Protein AF-A0AAD9JXX7-F1 (afdb_monomer_lite)

Radius of gyration: 19.6 Å; chains: 1; bounding box: 50×34×46 Å

Structure (mmCIF, N/CA/C/O backbone):
data_AF-A0AAD9JXX7-F1
#
_entry.id   AF-A0AAD9JXX7-F1
#
loop_
_atom_site.group_PDB
_atom_site.id
_atom_site.type_symbol
_atom_site.label_atom_id
_atom_site.label_alt_id
_atom_site.label_comp_id
_atom_site.label_asym_id
_atom_site.label_entity_id
_atom_site.label_seq_id
_atom_site.pdbx_PDB_ins_code
_atom_site.Cartn_x
_atom_site.Cartn_y
_atom_site.Cartn_z
_atom_site.occupancy
_atom_site.B_iso_or_equiv
_atom_site.auth_seq_id
_atom_site.auth_comp_id
_atom_site.auth_asym_id
_atom_site.auth_atom_id
_atom_site.pdbx_PDB_model_num
ATOM 1 N N . MET A 1 1 ? -9.780 4.616 1.442 1.00 62.94 1 MET A N 1
ATOM 2 C CA . MET A 1 1 ? -8.522 4.496 0.663 1.00 62.94 1 MET A CA 1
ATOM 3 C C . MET A 1 1 ? -8.141 5.900 0.209 1.00 62.94 1 MET A C 1
ATOM 5 O O . MET A 1 1 ? -9.023 6.594 -0.272 1.00 62.94 1 MET A O 1
ATOM 9 N N . THR A 1 2 ? -6.911 6.374 0.429 1.00 87.81 2 THR A N 1
ATOM 10 C CA . THR A 1 2 ? -6.551 7.758 0.055 1.00 87.81 2 THR A CA 1
ATOM 11 C C . THR A 1 2 ? -6.362 7.889 -1.457 1.00 87.81 2 THR A C 1
ATOM 13 O O . THR A 1 2 ? -5.952 6.934 -2.124 1.00 87.81 2 THR A O 1
ATOM 16 N N . THR A 1 3 ? -6.609 9.081 -2.005 1.00 90.69 3 THR A N 1
ATOM 17 C CA . THR A 1 3 ? -6.389 9.386 -3.433 1.00 90.69 3 THR A CA 1
ATOM 18 C C . THR A 1 3 ? -4.944 9.095 -3.861 1.00 90.69 3 THR A C 1
ATOM 20 O O . THR A 1 3 ? -4.705 8.556 -4.942 1.00 90.69 3 THR A O 1
ATOM 23 N N . GLY A 1 4 ? -3.973 9.359 -2.979 1.00 91.31 4 GLY A N 1
ATOM 24 C CA . GLY A 1 4 ? -2.557 9.044 -3.192 1.00 91.31 4 GLY A CA 1
ATOM 25 C C . GLY A 1 4 ? -2.264 7.542 -3.304 1.00 91.31 4 GLY A C 1
ATOM 26 O O . GLY A 1 4 ? -1.522 7.124 -4.197 1.00 91.31 4 GLY A O 1
ATOM 27 N N . LEU A 1 5 ? -2.885 6.705 -2.464 1.00 92.88 5 LEU A N 1
ATOM 28 C CA . LEU A 1 5 ? -2.745 5.245 -2.557 1.00 92.88 5 LEU A CA 1
ATOM 29 C C . LEU A 1 5 ? -3.411 4.684 -3.813 1.00 92.88 5 LEU A C 1
ATOM 31 O O . LEU A 1 5 ? -2.895 3.731 -4.397 1.00 92.88 5 LEU A O 1
ATOM 35 N N . MET A 1 6 ? -4.513 5.289 -4.257 1.00 94.25 6 MET A N 1
ATOM 36 C CA . MET A 1 6 ? -5.184 4.904 -5.497 1.00 94.25 6 MET A CA 1
ATOM 37 C C . MET A 1 6 ? -4.303 5.192 -6.720 1.00 94.25 6 MET A C 1
ATOM 39 O O . MET A 1 6 ? -4.032 4.288 -7.510 1.00 94.25 6 MET A O 1
ATOM 43 N N . LYS A 1 7 ? -3.742 6.406 -6.826 1.00 96.19 7 LYS A N 1
ATOM 44 C CA . LYS A 1 7 ? -2.759 6.750 -7.874 1.00 96.19 7 LYS A CA 1
ATOM 45 C C . LYS A 1 7 ? -1.531 5.835 -7.831 1.00 96.19 7 LYS A C 1
ATOM 47 O O . LYS A 1 7 ? -1.044 5.387 -8.873 1.00 96.19 7 LYS A O 1
ATOM 52 N N . SER A 1 8 ? -1.058 5.516 -6.627 1.00 95.38 8 SER A N 1
ATOM 53 C CA . SER A 1 8 ? 0.078 4.610 -6.450 1.00 95.38 8 SER A CA 1
ATOM 54 C C . SER A 1 8 ? -0.235 3.184 -6.910 1.00 95.38 8 SER A C 1
ATOM 56 O O . SER A 1 8 ? 0.591 2.544 -7.558 1.00 95.38 8 SER A O 1
ATOM 58 N N . SER A 1 9 ? -1.455 2.703 -6.663 1.00 95.50 9 SER A N 1
ATOM 59 C CA . SER A 1 9 ? -1.925 1.401 -7.146 1.00 95.50 9 SER A CA 1
ATOM 60 C C . SER A 1 9 ? -1.913 1.325 -8.676 1.00 95.50 9 SER A C 1
ATOM 62 O O . SER A 1 9 ? -1.326 0.405 -9.249 1.00 95.50 9 SER A O 1
ATOM 64 N N . LEU A 1 10 ? -2.464 2.341 -9.348 1.00 96.50 10 LEU A N 1
ATOM 65 C CA . LEU A 1 10 ? -2.457 2.433 -10.812 1.00 96.50 10 LEU A CA 1
ATOM 66 C C . LEU A 1 10 ? -1.031 2.454 -11.375 1.00 96.50 10 LEU A C 1
ATOM 68 O O . LEU A 1 10 ? -0.731 1.785 -12.365 1.00 96.50 10 LEU A O 1
ATOM 72 N N . THR A 1 11 ? -0.131 3.178 -10.712 1.00 96.50 11 THR A N 1
ATOM 73 C CA . THR A 1 11 ? 1.284 3.247 -11.094 1.00 96.50 11 THR A CA 1
ATOM 74 C C . THR A 1 11 ? 1.981 1.897 -10.920 1.00 96.50 11 THR A C 1
ATOM 76 O O . THR A 1 11 ? 2.702 1.466 -11.821 1.00 96.50 11 THR A O 1
ATOM 79 N N . SER A 1 12 ? 1.723 1.185 -9.817 1.00 96.19 12 SER A N 1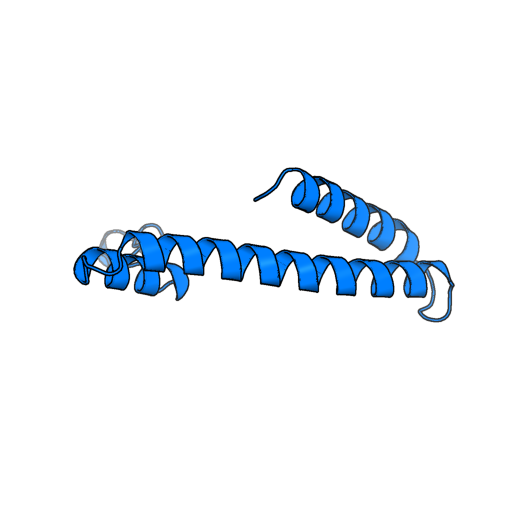
ATOM 80 C CA . SER A 1 12 ? 2.238 -0.171 -9.592 1.00 96.19 12 SER A CA 1
ATOM 81 C C . SER A 1 12 ? 1.787 -1.127 -10.701 1.00 96.19 12 SER A C 1
ATOM 83 O O . SER A 1 12 ? 2.620 -1.819 -11.286 1.00 96.19 12 SER A O 1
ATOM 85 N N . ASN A 1 13 ? 0.504 -1.085 -11.075 1.00 96.44 13 ASN A N 1
ATOM 86 C CA . ASN A 1 13 ? -0.046 -1.881 -12.175 1.00 96.44 13 ASN A CA 1
ATOM 87 C C . ASN A 1 13 ? 0.585 -1.529 -13.527 1.00 96.44 13 ASN A C 1
ATOM 89 O O . ASN A 1 13 ? 0.931 -2.418 -14.306 1.00 96.44 13 ASN A O 1
ATOM 93 N N . LYS A 1 14 ? 0.790 -0.238 -13.808 1.00 97.00 14 LYS A N 1
ATOM 9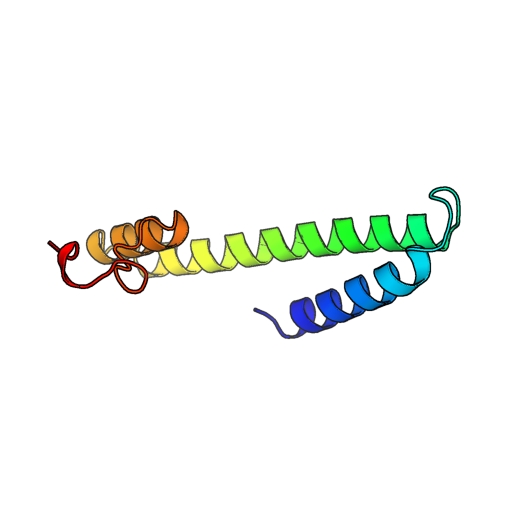4 C CA . LYS A 1 14 ? 1.472 0.216 -15.028 1.00 97.00 14 LYS A CA 1
ATOM 95 C C . LYS A 1 14 ? 2.906 -0.314 -15.100 1.00 97.00 14 LYS A C 1
ATOM 97 O O . LYS A 1 14 ? 3.340 -0.744 -16.166 1.00 97.00 14 LYS A O 1
ATOM 102 N N . LEU A 1 15 ? 3.643 -0.290 -13.989 1.00 96.06 15 LEU A N 1
ATOM 103 C CA . LEU A 1 15 ? 5.007 -0.821 -13.917 1.00 96.06 15 LEU A CA 1
ATOM 104 C C . LEU A 1 15 ? 5.037 -2.345 -14.067 1.00 96.06 15 LEU A C 1
ATOM 106 O O . LEU A 1 15 ? 5.876 -2.848 -14.809 1.00 96.06 15 LEU A O 1
ATOM 110 N N . TYR A 1 16 ? 4.092 -3.053 -13.444 1.00 96.31 16 TYR A N 1
ATOM 111 C CA . TYR A 1 16 ? 3.944 -4.502 -13.581 1.00 96.31 16 TYR A CA 1
ATOM 112 C C . TYR A 1 16 ? 3.762 -4.915 -15.046 1.00 96.31 16 TYR A C 1
ATOM 114 O O . TYR A 1 16 ? 4.527 -5.725 -15.566 1.00 96.31 16 TYR A O 1
ATOM 122 N N . ARG A 1 17 ? 2.821 -4.274 -15.754 1.00 96.38 17 ARG A N 1
ATOM 123 C CA . ARG A 1 17 ? 2.571 -4.529 -17.184 1.00 96.38 17 ARG A CA 1
ATOM 124 C C . ARG A 1 17 ? 3.818 -4.318 -18.047 1.00 96.38 17 ARG A C 1
ATOM 126 O O . ARG A 1 17 ? 4.013 -5.031 -19.021 1.00 96.38 17 ARG A O 1
ATOM 133 N N . LYS A 1 18 ? 4.688 -3.370 -17.683 1.00 93.62 18 LYS A N 1
ATOM 134 C CA . LYS A 1 18 ? 5.947 -3.101 -18.401 1.00 93.62 18 LYS A CA 1
ATOM 135 C C . LYS A 1 18 ? 7.058 -4.115 -18.120 1.00 93.62 18 LYS A C 1
ATOM 137 O O . LYS A 1 18 ? 8.013 -4.168 -18.895 1.00 93.62 18 LYS A O 1
ATOM 142 N N . CYS A 1 19 ? 7.000 -4.844 -17.005 1.00 95.00 19 CYS A N 1
ATOM 143 C CA . CYS A 1 19 ? 8.045 -5.792 -16.620 1.00 95.00 19 CYS A CA 1
ATOM 144 C C . CYS A 1 19 ? 7.638 -7.263 -16.731 1.00 95.00 19 CYS A C 1
ATOM 146 O O . CYS A 1 19 ? 8.521 -8.103 -16.642 1.00 95.00 19 CYS A O 1
ATOM 148 N N . VAL A 1 20 ? 6.352 -7.586 -16.910 1.00 94.31 20 VAL A N 1
ATOM 149 C CA . VAL A 1 20 ? 5.853 -8.975 -16.917 1.00 94.31 20 VAL A CA 1
ATOM 150 C C . VAL A 1 20 ? 6.499 -9.847 -17.999 1.00 94.31 20 VAL A C 1
ATOM 152 O O . VAL A 1 20 ? 6.773 -11.013 -17.755 1.00 94.31 20 VAL A O 1
ATOM 155 N N . SER A 1 21 ? 6.813 -9.271 -19.161 1.00 93.25 21 SER A N 1
ATOM 156 C CA . SER A 1 21 ? 7.471 -9.959 -20.279 1.00 93.25 21 SER A CA 1
ATOM 157 C C . SER A 1 21 ? 9.001 -9.898 -20.233 1.00 93.25 21 SER A C 1
ATOM 159 O O . SER A 1 21 ? 9.663 -10.315 -21.179 1.00 93.25 21 SER A O 1
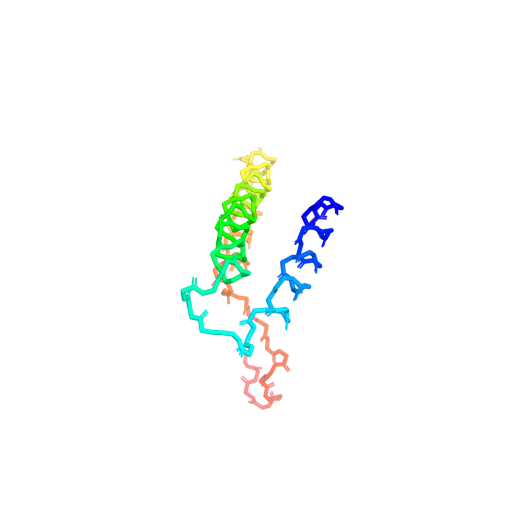ATOM 161 N N . LYS A 1 22 ? 9.586 -9.330 -19.172 1.00 92.69 22 LYS A N 1
ATOM 162 C CA . LYS A 1 22 ? 11.025 -9.061 -19.080 1.00 92.69 22 LYS A CA 1
ATOM 163 C C . LYS A 1 22 ? 11.686 -9.968 -18.040 1.00 92.69 22 LYS A C 1
ATOM 165 O O . LYS A 1 22 ? 11.067 -10.262 -17.017 1.00 92.69 22 LYS A O 1
ATOM 170 N N . PRO A 1 23 ? 12.955 -10.366 -18.240 1.00 93.75 23 PRO A N 1
ATOM 171 C CA . PRO A 1 23 ? 13.677 -11.154 -17.249 1.00 93.75 23 PRO A CA 1
ATOM 172 C C . PRO A 1 23 ? 13.853 -10.365 -15.946 1.00 93.75 23 PRO A C 1
ATOM 174 O O . PRO A 1 23 ? 13.888 -9.132 -15.944 1.00 93.75 23 PRO A O 1
ATOM 177 N N . LYS A 1 24 ? 14.001 -11.073 -14.820 1.00 92.25 24 LYS A N 1
ATOM 178 C CA . LYS A 1 24 ? 14.098 -10.449 -13.485 1.00 92.25 24 LYS A CA 1
ATOM 179 C C . LYS A 1 24 ? 15.309 -9.521 -13.328 1.00 92.25 24 LYS A C 1
ATOM 181 O O . LYS A 1 24 ? 15.263 -8.583 -12.540 1.00 92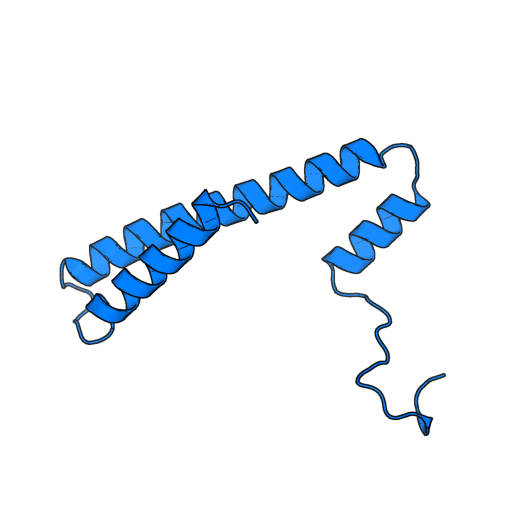.25 24 LYS A O 1
ATOM 186 N N . THR A 1 25 ? 16.365 -9.754 -14.103 1.00 94.50 25 THR A N 1
ATOM 187 C CA . THR A 1 25 ? 17.574 -8.918 -14.156 1.00 94.50 25 THR A CA 1
ATOM 188 C C . THR A 1 25 ? 17.345 -7.585 -14.869 1.00 94.50 25 THR A C 1
ATOM 190 O O . THR A 1 25 ? 18.116 -6.645 -14.690 1.00 94.50 25 THR A O 1
ATOM 193 N N . HIS A 1 26 ? 16.278 -7.462 -15.664 1.00 96.38 26 HIS A N 1
ATOM 194 C CA . HIS A 1 26 ? 16.016 -6.258 -16.436 1.00 96.38 26 HIS A CA 1
ATOM 195 C C . HIS A 1 26 ? 15.691 -5.068 -15.501 1.00 96.38 26 HIS A C 1
ATOM 197 O O . HIS A 1 26 ? 14.839 -5.195 -14.613 1.00 96.38 26 HIS A O 1
ATOM 203 N N . PRO A 1 27 ? 16.236 -3.857 -15.745 1.00 95.62 27 PRO A N 1
ATOM 204 C CA . PRO A 1 27 ? 16.024 -2.681 -14.890 1.00 95.62 27 PRO A CA 1
ATOM 205 C C . PRO A 1 27 ? 14.554 -2.344 -14.597 1.00 95.62 27 PRO A C 1
ATOM 207 O O . PRO A 1 27 ? 14.214 -1.881 -13.513 1.00 95.62 27 PRO A O 1
ATOM 210 N N . ALA A 1 28 ? 13.653 -2.584 -15.554 1.00 94.62 28 ALA A N 1
ATOM 211 C CA . ALA A 1 28 ? 12.207 -2.421 -15.362 1.00 94.62 28 ALA A CA 1
ATOM 212 C C . ALA A 1 28 ? 11.621 -3.316 -14.252 1.00 94.62 28 ALA A C 1
ATOM 214 O O . ALA A 1 28 ? 10.751 -2.851 -13.518 1.00 94.62 28 ALA A O 1
ATOM 215 N N . HIS A 1 29 ? 12.093 -4.560 -14.108 1.00 95.62 29 HIS A N 1
ATOM 216 C CA . HIS A 1 29 ? 11.648 -5.451 -13.036 1.00 95.62 29 HIS A CA 1
ATOM 217 C C . HIS A 1 29 ? 12.142 -4.948 -11.678 1.00 95.62 29 HIS A C 1
ATOM 219 O O . HIS A 1 29 ? 11.347 -4.796 -10.754 1.00 95.62 29 HIS A O 1
ATOM 225 N N . ILE A 1 30 ? 13.420 -4.568 -11.589 1.00 96.00 30 ILE A N 1
ATOM 226 C CA . ILE A 1 30 ? 14.017 -3.992 -10.374 1.00 96.00 30 ILE A CA 1
ATOM 227 C C . ILE A 1 30 ? 13.249 -2.734 -9.930 1.00 96.00 30 ILE A C 1
ATOM 229 O O . ILE A 1 30 ? 12.878 -2.602 -8.760 1.00 96.00 30 ILE A O 1
ATOM 233 N N . ARG A 1 31 ? 12.931 -1.830 -10.870 1.00 95.69 31 ARG A N 1
ATOM 234 C CA . ARG A 1 31 ? 12.118 -0.629 -10.599 1.00 95.69 31 ARG A CA 1
ATOM 235 C C . ARG A 1 31 ? 10.715 -0.982 -10.109 1.00 95.69 31 ARG A C 1
ATOM 237 O O . ARG A 1 31 ? 10.244 -0.374 -9.149 1.00 95.69 31 ARG A O 1
ATOM 244 N N . TYR A 1 32 ? 10.057 -1.954 -10.743 1.00 96.94 32 TYR A N 1
ATOM 245 C CA . TYR A 1 32 ? 8.743 -2.426 -10.313 1.00 96.94 32 TYR A CA 1
ATOM 246 C C . TYR A 1 32 ? 8.779 -2.978 -8.883 1.00 96.94 32 TYR A C 1
ATOM 248 O O . TYR A 1 32 ? 7.965 -2.565 -8.061 1.00 96.94 32 TYR A O 1
ATOM 256 N N . VAL A 1 33 ? 9.736 -3.853 -8.562 1.00 96.31 33 VAL A N 1
ATOM 257 C CA . VAL A 1 33 ? 9.867 -4.460 -7.229 1.00 96.31 33 VAL A CA 1
ATOM 258 C C . VAL A 1 33 ? 10.097 -3.388 -6.165 1.00 96.31 33 VAL A C 1
ATOM 260 O O . VAL A 1 33 ? 9.383 -3.363 -5.161 1.00 96.31 33 VAL A O 1
ATOM 263 N N . LYS A 1 34 ? 11.016 -2.444 -6.408 1.00 97.44 34 LYS A N 1
ATOM 264 C CA . LYS A 1 34 ? 11.269 -1.319 -5.493 1.00 97.44 34 LYS A CA 1
ATOM 265 C C . LYS A 1 34 ? 9.997 -0.506 -5.241 1.00 97.44 34 LYS A C 1
ATOM 267 O O . LYS A 1 34 ? 9.663 -0.222 -4.091 1.00 97.44 34 LYS A O 1
ATOM 272 N N . TYR A 1 35 ? 9.259 -0.181 -6.303 1.00 97.75 35 TYR A N 1
ATOM 273 C CA . TYR A 1 35 ? 8.006 0.562 -6.200 1.00 97.75 35 TYR A CA 1
ATOM 274 C C . TYR A 1 35 ? 6.925 -0.220 -5.440 1.00 97.75 35 TYR A C 1
ATOM 276 O O . TYR A 1 35 ? 6.310 0.314 -4.519 1.00 97.75 35 TYR A O 1
ATOM 284 N N . ARG A 1 36 ? 6.714 -1.498 -5.786 1.00 96.94 36 ARG A N 1
ATOM 285 C CA . ARG A 1 36 ? 5.758 -2.402 -5.126 1.00 96.94 36 ARG A CA 1
ATOM 286 C C . ARG A 1 36 ? 6.021 -2.485 -3.626 1.00 96.94 36 ARG A C 1
ATOM 288 O O . ARG A 1 36 ? 5.074 -2.422 -2.850 1.00 96.94 36 ARG A O 1
ATOM 295 N N . ASN A 1 37 ? 7.281 -2.606 -3.215 1.00 97.44 37 ASN A N 1
ATOM 296 C CA . ASN A 1 37 ? 7.645 -2.729 -1.805 1.00 97.44 37 ASN A CA 1
ATOM 297 C C . ASN A 1 37 ? 7.284 -1.462 -1.016 1.00 97.44 37 ASN A C 1
ATOM 299 O O . ASN A 1 37 ? 6.663 -1.553 0.042 1.00 97.44 37 ASN A O 1
ATOM 303 N N . ILE A 1 38 ? 7.594 -0.281 -1.562 1.00 97.12 38 ILE A N 1
ATOM 304 C CA . ILE A 1 38 ? 7.218 1.004 -0.953 1.00 97.12 38 ILE A CA 1
ATOM 305 C C . ILE A 1 38 ? 5.694 1.150 -0.904 1.00 97.12 38 ILE A C 1
ATOM 307 O O . ILE A 1 38 ? 5.139 1.475 0.144 1.00 97.12 38 ILE A O 1
ATOM 311 N N . TYR A 1 39 ? 5.006 0.859 -2.010 1.00 96.50 39 TYR A N 1
ATOM 312 C CA . TYR A 1 39 ? 3.548 0.910 -2.075 1.00 96.50 39 TYR A CA 1
ATOM 313 C C . TYR A 1 39 ? 2.894 -0.008 -1.033 1.00 96.50 39 TYR A C 1
ATOM 315 O O . TYR A 1 39 ? 1.997 0.429 -0.315 1.00 96.50 39 TYR A O 1
ATOM 323 N N . ASN A 1 40 ? 3.367 -1.248 -0.895 1.00 96.12 40 ASN A N 1
ATOM 324 C CA . ASN A 1 40 ? 2.854 -2.195 0.091 1.00 96.12 40 ASN A CA 1
ATOM 325 C C . ASN A 1 40 ? 3.089 -1.711 1.526 1.00 96.12 40 ASN A C 1
ATOM 327 O O . ASN A 1 40 ? 2.175 -1.798 2.344 1.00 96.12 40 ASN A O 1
ATOM 331 N N . LYS A 1 41 ? 4.267 -1.140 1.818 1.00 96.50 41 LYS A N 1
ATOM 332 C CA . LYS A 1 41 ? 4.557 -0.527 3.122 1.00 96.50 41 LYS A CA 1
ATOM 333 C C . LYS A 1 41 ? 3.568 0.599 3.432 1.00 96.50 41 LYS A C 1
ATOM 335 O O . LYS A 1 41 ? 2.959 0.602 4.497 1.00 96.50 41 LYS A O 1
ATOM 340 N N . LEU A 1 42 ? 3.359 1.520 2.493 1.00 95.69 42 LEU A N 1
ATOM 341 C CA . LEU A 1 42 ? 2.425 2.637 2.665 1.00 95.69 42 LEU A CA 1
ATOM 342 C C . LEU A 1 42 ? 0.972 2.168 2.793 1.00 95.69 42 LEU A C 1
ATOM 344 O O . LEU A 1 42 ? 0.225 2.691 3.617 1.00 95.69 42 LEU A O 1
ATOM 348 N N . LYS A 1 43 ? 0.573 1.159 2.013 1.00 94.69 43 LYS A N 1
ATOM 349 C CA . LYS A 1 43 ? -0.752 0.537 2.103 1.00 94.69 43 LYS A CA 1
ATOM 350 C C . LYS A 1 43 ? -0.980 -0.070 3.486 1.00 94.69 43 LYS A C 1
ATOM 352 O O . LYS A 1 43 ? -2.056 0.119 4.049 1.00 94.69 43 LYS A O 1
ATOM 357 N N . GLN A 1 44 ? 0.019 -0.764 4.031 1.00 94.25 44 GLN A N 1
ATOM 358 C CA . GLN A 1 44 ? -0.057 -1.343 5.368 1.00 94.25 44 GLN A CA 1
ATOM 359 C C . GLN A 1 44 ? -0.169 -0.257 6.438 1.00 94.25 44 GLN A C 1
ATOM 361 O O . GLN A 1 44 ? -1.084 -0.323 7.251 1.00 94.25 44 GLN A O 1
ATOM 366 N N . ILE A 1 45 ? 0.693 0.766 6.396 1.00 94.81 45 ILE A N 1
ATOM 367 C CA . ILE A 1 45 ? 0.644 1.897 7.335 1.00 94.81 45 ILE A CA 1
ATOM 368 C C . ILE A 1 45 ? -0.744 2.537 7.317 1.00 94.81 45 ILE A C 1
ATOM 370 O O . ILE A 1 45 ? -1.372 2.657 8.360 1.00 94.81 45 ILE A O 1
ATOM 374 N N . ALA A 1 46 ? -1.274 2.863 6.136 1.00 94.12 46 ALA A N 1
ATOM 375 C CA . ALA A 1 46 ? -2.589 3.485 6.026 1.00 94.12 46 ALA A CA 1
ATOM 376 C C . ALA A 1 46 ? -3.724 2.599 6.563 1.00 94.12 46 ALA A C 1
ATOM 378 O O . ALA A 1 46 ? -4.657 3.114 7.178 1.00 94.12 46 ALA A O 1
ATOM 379 N N . LYS A 1 47 ? -3.650 1.276 6.352 1.00 91.12 47 LYS A N 1
ATOM 380 C CA . LYS A 1 47 ? -4.616 0.323 6.916 1.00 91.12 47 LYS A CA 1
ATOM 381 C C . LYS A 1 47 ? -4.538 0.319 8.444 1.00 91.12 47 LYS A C 1
ATOM 383 O O . LYS A 1 47 ? -5.568 0.455 9.096 1.00 91.12 47 LYS A O 1
ATOM 388 N N . THR A 1 48 ? -3.334 0.214 9.005 1.00 92.50 48 THR A N 1
ATOM 389 C CA . THR A 1 48 ? -3.113 0.240 10.456 1.00 92.50 48 THR A CA 1
ATOM 390 C C . THR A 1 48 ? -3.593 1.551 11.069 1.00 92.50 48 THR A C 1
ATOM 392 O O . THR A 1 48 ? -4.337 1.520 12.040 1.00 92.50 48 THR A O 1
ATOM 395 N N . THR A 1 49 ? -3.250 2.698 10.477 1.00 93.81 49 THR A N 1
ATOM 396 C CA . THR A 1 49 ? -3.692 4.019 10.948 1.00 93.81 49 THR A CA 1
ATOM 397 C C . THR A 1 49 ? -5.212 4.149 10.930 1.00 93.81 49 THR A C 1
ATOM 399 O O . THR A 1 49 ? -5.789 4.636 11.896 1.00 93.81 49 THR A O 1
ATOM 402 N N . TYR A 1 50 ? -5.881 3.686 9.869 1.00 92.12 50 TYR A N 1
ATOM 403 C CA . TYR A 1 50 ? -7.342 3.717 9.796 1.00 92.12 50 TYR A CA 1
ATOM 404 C C . TYR A 1 50 ? -7.985 2.955 10.960 1.00 92.12 50 TYR A C 1
ATOM 406 O O . TYR A 1 50 ? -8.834 3.507 11.657 1.00 92.12 50 TYR A O 1
ATOM 414 N N . TYR A 1 51 ? -7.556 1.715 11.208 1.00 89.69 51 TYR A N 1
ATOM 415 C CA . TYR A 1 51 ? -8.128 0.917 12.290 1.00 89.69 51 TYR A CA 1
ATOM 416 C C . TYR A 1 51 ? -7.720 1.407 13.677 1.00 89.69 51 TYR A C 1
ATOM 418 O O . TYR A 1 51 ? -8.555 1.389 14.573 1.00 89.69 51 TYR A O 1
ATOM 426 N N . ALA A 1 52 ? -6.496 1.908 13.856 1.00 91.38 52 ALA A N 1
ATOM 427 C CA . ALA A 1 52 ? -6.079 2.543 15.104 1.00 91.38 52 ALA A CA 1
ATOM 428 C C . ALA A 1 52 ? -6.976 3.745 15.442 1.00 91.38 52 ALA A C 1
ATOM 430 O O . ALA A 1 52 ? -7.430 3.878 16.575 1.00 91.38 52 ALA A O 1
ATOM 431 N N . ASN A 1 53 ? -7.307 4.571 14.445 1.00 92.56 53 ASN A N 1
ATOM 432 C CA . ASN A 1 53 ? -8.223 5.695 14.627 1.00 92.56 53 ASN A CA 1
ATOM 433 C C . ASN A 1 53 ? -9.638 5.224 14.982 1.00 92.56 53 ASN A C 1
ATOM 435 O O . ASN A 1 53 ? -10.225 5.751 15.918 1.00 92.56 53 ASN A O 1
ATOM 439 N N . GLN A 1 54 ? -10.165 4.210 14.287 1.00 90.44 54 GLN A N 1
ATOM 440 C CA . GLN A 1 54 ? -11.481 3.638 14.600 1.00 90.44 54 GLN A CA 1
ATOM 441 C C . GLN A 1 54 ? -11.537 3.072 16.027 1.00 90.44 54 GLN A C 1
ATOM 443 O O . GLN A 1 54 ? -12.476 3.357 16.763 1.00 90.44 54 GLN A O 1
ATOM 448 N N . LEU A 1 55 ? -10.516 2.321 16.446 1.00 89.31 55 LEU A N 1
ATOM 449 C CA . LEU A 1 55 ? -10.429 1.783 17.806 1.00 89.31 55 LEU A CA 1
ATOM 450 C C . LEU A 1 55 ? -10.339 2.897 18.854 1.00 89.31 55 LEU A C 1
ATOM 452 O O . LEU A 1 55 ? -11.004 2.819 19.881 1.00 89.31 55 LEU A O 1
ATOM 456 N N . ASN A 1 56 ? -9.583 3.963 18.580 1.00 90.88 56 ASN A N 1
ATOM 457 C CA . ASN A 1 56 ? -9.529 5.131 19.460 1.00 90.88 56 ASN A CA 1
ATOM 458 C C . ASN A 1 56 ? -10.888 5.834 19.583 1.00 90.88 56 ASN A C 1
ATOM 460 O O . ASN A 1 56 ? -11.233 6.288 20.673 1.00 90.88 56 ASN A O 1
ATOM 464 N N . THR A 1 57 ? -11.667 5.906 18.500 1.00 91.69 57 THR A N 1
ATOM 465 C CA . THR A 1 57 ? -13.027 6.465 18.517 1.00 91.69 57 THR A CA 1
ATOM 466 C C . THR A 1 57 ? -13.975 5.630 19.380 1.00 91.69 57 THR A C 1
ATOM 468 O O . THR A 1 57 ? -14.740 6.197 20.155 1.00 91.69 57 THR A O 1
ATOM 471 N N . PHE A 1 58 ? -13.901 4.299 19.301 1.00 89.69 58 PHE A N 1
ATOM 472 C CA . PHE A 1 58 ? -14.801 3.383 20.016 1.00 89.69 58 PHE A CA 1
ATOM 473 C C . PHE A 1 58 ? -14.227 2.825 21.325 1.00 89.69 58 PHE A C 1
ATOM 475 O O . PHE A 1 58 ? -14.770 1.872 21.876 1.00 89.69 58 PHE A O 1
ATOM 482 N N . LYS A 1 59 ? -13.163 3.423 21.872 1.00 86.81 59 LYS A N 1
ATOM 483 C CA . LYS A 1 59 ? -12.451 2.900 23.054 1.00 86.81 59 LYS A CA 1
ATOM 484 C C . LYS A 1 59 ? -13.334 2.682 24.293 1.00 86.81 59 LYS A C 1
ATOM 486 O O . LYS A 1 59 ? -13.032 1.817 25.106 1.00 86.81 59 LYS A O 1
ATOM 491 N N . ASN A 1 60 ? -14.419 3.449 24.419 1.00 90.38 60 ASN A N 1
ATOM 492 C CA . ASN A 1 60 ? -15.372 3.366 25.531 1.00 90.38 60 ASN A CA 1
ATOM 493 C C . ASN A 1 60 ? -16.615 2.518 25.200 1.00 90.38 60 ASN A C 1
ATOM 495 O O . ASN A 1 60 ? -17.485 2.354 26.048 1.00 90.38 60 ASN A O 1
ATOM 499 N N . ASP A 1 61 ? -16.715 1.992 23.978 1.00 90.50 61 ASP A N 1
ATOM 500 C CA . ASP A 1 61 ? -17.811 1.141 23.525 1.00 90.50 61 ASP A CA 1
ATOM 501 C C . ASP A 1 61 ? -17.257 -0.218 23.080 1.00 90.50 61 ASP A C 1
ATOM 503 O O . ASP A 1 61 ? -16.839 -0.457 21.940 1.00 90.50 61 ASP A O 1
ATOM 507 N N . SER A 1 62 ? -17.250 -1.146 24.035 1.00 87.62 62 SER A N 1
ATOM 508 C CA . SER A 1 62 ? -16.749 -2.503 23.836 1.00 87.62 62 SER A CA 1
ATOM 509 C C . SER A 1 62 ? -17.558 -3.281 22.794 1.00 87.62 62 SER A C 1
ATOM 511 O O . SER A 1 62 ? -17.005 -4.150 22.116 1.00 87.62 62 SER A O 1
ATOM 513 N N . LYS A 1 63 ? -18.851 -2.973 22.619 1.00 88.75 63 LYS A N 1
ATOM 514 C CA . LYS A 1 63 ? -19.727 -3.691 21.684 1.00 88.75 63 LYS A CA 1
ATOM 515 C C . LYS A 1 63 ? -19.388 -3.330 20.243 1.00 88.75 63 LYS A C 1
ATOM 517 O O . LYS A 1 63 ? -19.226 -4.229 19.411 1.00 88.75 63 LYS A O 1
ATOM 522 N N . THR A 1 64 ? -19.245 -2.041 19.938 1.00 87.62 64 THR A N 1
ATOM 523 C CA . THR A 1 64 ? -18.830 -1.599 18.596 1.00 87.62 64 THR A CA 1
ATOM 524 C C . THR A 1 64 ? -17.389 -1.984 18.299 1.00 87.62 64 THR A C 1
ATOM 526 O O . THR A 1 64 ? -17.120 -2.471 17.201 1.00 87.62 64 THR A O 1
ATOM 529 N N . THR A 1 65 ? -16.494 -1.912 19.285 1.00 89.19 65 THR A N 1
ATOM 530 C CA . THR A 1 65 ? -15.116 -2.414 19.163 1.00 89.19 65 THR A CA 1
ATOM 531 C C . THR A 1 65 ? -15.076 -3.905 18.809 1.00 89.19 65 THR A C 1
ATOM 533 O O . THR A 1 65 ? -14.382 -4.304 17.872 1.00 89.19 65 THR A O 1
ATOM 536 N N . TRP A 1 66 ? -15.865 -4.745 19.487 1.00 88.94 66 TRP A N 1
ATOM 537 C CA . TRP A 1 66 ? -15.936 -6.177 19.181 1.00 88.94 66 TRP A CA 1
ATOM 538 C C . TRP A 1 66 ? -16.524 -6.461 17.794 1.00 88.94 66 TRP A C 1
ATOM 540 O O . TRP A 1 66 ? -16.040 -7.334 17.072 1.00 88.94 66 TRP A O 1
ATOM 550 N N . ASN A 1 67 ? -17.544 -5.707 17.382 1.00 87.31 67 ASN A N 1
ATOM 551 C CA . ASN A 1 67 ? -18.092 -5.802 16.029 1.00 87.31 67 ASN A CA 1
ATOM 552 C C . ASN A 1 67 ? -17.063 -5.397 14.963 1.00 87.31 67 ASN A C 1
ATOM 554 O O . ASN A 1 67 ? -16.922 -6.098 13.962 1.00 87.31 67 ASN A O 1
ATOM 558 N N . LEU A 1 68 ? -16.294 -4.331 15.199 1.00 87.31 68 LEU A N 1
ATOM 559 C CA . LEU A 1 68 ? -15.206 -3.894 14.325 1.00 87.31 68 LEU A CA 1
ATOM 560 C C . LEU A 1 68 ? -14.144 -4.996 14.163 1.00 87.31 68 LEU A C 1
ATOM 562 O O . LEU A 1 68 ? -13.722 -5.280 13.043 1.00 87.31 68 LEU A O 1
ATOM 566 N N . LEU A 1 69 ? -13.747 -5.656 15.255 1.00 87.31 69 LEU A N 1
ATOM 567 C CA . LEU A 1 69 ? -12.783 -6.764 15.230 1.00 87.31 69 LEU A CA 1
ATOM 568 C C . LEU A 1 69 ? -13.315 -7.990 14.478 1.00 87.31 69 LEU A C 1
ATOM 570 O O . LEU A 1 69 ? -12.604 -8.538 13.635 1.00 87.31 69 LEU A O 1
ATOM 574 N N . LYS A 1 70 ? -14.571 -8.390 14.719 1.00 87.81 70 LYS A N 1
ATOM 575 C CA . LYS A 1 70 ? -15.221 -9.474 13.958 1.00 87.81 70 LYS A CA 1
ATOM 576 C C . LYS A 1 70 ? -15.203 -9.188 12.457 1.00 87.81 70 LYS A C 1
ATOM 578 O O . LYS A 1 70 ? -14.810 -10.060 11.683 1.00 87.81 70 LYS A O 1
ATOM 583 N N . ASN A 1 71 ? -15.517 -7.946 12.081 1.00 84.88 71 ASN A N 1
ATOM 584 C CA . ASN A 1 71 ? -15.487 -7.488 10.695 1.00 84.88 71 ASN A CA 1
ATOM 585 C C . ASN A 1 71 ? -14.078 -7.522 10.085 1.00 84.88 71 ASN A C 1
ATOM 587 O O . ASN A 1 71 ? -13.915 -7.879 8.920 1.00 84.88 71 ASN A O 1
ATOM 591 N N . MET A 1 72 ? -13.041 -7.185 10.858 1.00 82.38 72 MET A N 1
ATOM 592 C CA . MET A 1 72 ? -11.647 -7.238 10.395 1.00 82.38 72 MET A CA 1
ATOM 593 C C . MET A 1 72 ? -11.145 -8.662 10.142 1.00 82.38 72 MET A C 1
ATOM 595 O O . MET A 1 72 ? -10.359 -8.871 9.218 1.00 82.38 72 MET A O 1
ATOM 599 N N . ILE A 1 73 ? -11.569 -9.620 10.967 1.00 83.94 73 ILE A N 1
ATOM 600 C CA . ILE A 1 73 ? -11.158 -11.031 10.879 1.00 83.94 73 ILE A CA 1
ATOM 601 C C . ILE A 1 73 ? -11.954 -11.770 9.785 1.00 83.94 73 ILE A C 1
ATOM 603 O O . ILE A 1 73 ? -11.633 -12.903 9.440 1.00 83.94 73 ILE A O 1
ATOM 607 N N . GLY A 1 74 ? -12.970 -11.128 9.196 1.00 74.88 74 GLY A N 1
ATOM 608 C CA . GLY A 1 74 ? -13.848 -11.753 8.208 1.00 74.88 74 GLY A CA 1
ATOM 609 C C . GLY A 1 74 ? -14.807 -12.764 8.832 1.00 74.88 74 GLY A C 1
ATOM 610 O O . GLY A 1 74 ? -15.355 -13.607 8.130 1.00 74.88 74 GLY A O 1
ATOM 611 N N . LYS A 1 75 ? -15.035 -12.682 10.151 1.00 69.56 75 LYS A N 1
ATOM 612 C CA . LYS A 1 75 ? -16.005 -13.513 10.877 1.00 69.56 75 LYS A CA 1
ATOM 613 C C . LYS A 1 75 ? -17.394 -12.876 10.815 1.00 69.56 75 LYS A C 1
ATOM 615 O O . LYS A 1 75 ? -18.072 -12.695 11.828 1.00 69.56 75 LYS A O 1
ATOM 620 N N . ASN A 1 76 ? -17.769 -12.469 9.612 1.00 66.06 76 ASN A N 1
ATOM 621 C CA . ASN A 1 76 ? -19.047 -11.851 9.326 1.00 66.06 76 ASN A CA 1
ATOM 622 C C . ASN A 1 76 ? -20.013 -13.017 9.130 1.00 66.06 76 ASN A C 1
ATOM 624 O O . ASN A 1 76 ? -19.733 -13.901 8.325 1.00 66.06 76 ASN A O 1
ATOM 628 N N . ASN A 1 77 ? -21.137 -13.036 9.846 1.00 67.06 77 ASN A N 1
ATOM 629 C CA . ASN A 1 77 ? -22.206 -14.018 9.623 1.00 67.06 77 ASN A CA 1
ATOM 630 C C . ASN A 1 77 ? -22.970 -13.689 8.327 1.00 67.06 77 ASN A C 1
ATOM 632 O O . ASN A 1 77 ? -24.197 -13.620 8.318 1.00 67.06 77 ASN A O 1
ATOM 636 N N . ASP A 1 78 ? -22.243 -13.391 7.254 1.00 67.69 78 ASP A N 1
ATOM 637 C CA . ASP A 1 78 ? -22.813 -13.031 5.973 1.00 67.69 78 ASP A CA 1
ATOM 638 C C . ASP A 1 78 ? -23.308 -14.316 5.302 1.00 67.69 78 ASP A C 1
ATOM 640 O O . ASP A 1 78 ? -22.555 -15.068 4.684 1.00 67.69 78 ASP A O 1
ATOM 644 N N . LYS A 1 79 ? -24.591 -14.615 5.520 1.00 69.12 79 LYS A N 1
ATOM 645 C CA . LYS A 1 79 ? -25.270 -15.806 4.995 1.00 69.12 79 LYS A CA 1
ATOM 646 C C . LYS A 1 79 ? -25.679 -15.646 3.526 1.00 69.12 79 LYS A C 1
ATOM 648 O O . LYS A 1 79 ? -26.343 -16.526 2.990 1.00 69.12 79 LYS A O 1
ATOM 653 N N . SER A 1 80 ? -25.290 -14.552 2.865 1.00 70.88 80 SER A N 1
ATOM 654 C CA . SER A 1 80 ? -25.661 -14.252 1.475 1.00 70.88 80 SER A CA 1
ATOM 655 C C . SER A 1 80 ? -25.215 -15.320 0.467 1.00 70.88 80 SER A C 1
ATOM 657 O O . SER A 1 80 ? -25.862 -15.487 -0.562 1.00 70.88 80 SER A O 1
ATOM 659 N N . GLY A 1 81 ? -24.159 -16.083 0.773 1.00 68.94 81 GLY A N 1
ATOM 660 C CA . GLY A 1 81 ? -23.708 -17.229 -0.030 1.00 68.94 81 GLY A CA 1
ATOM 661 C C . GLY A 1 81 ? -24.296 -18.588 0.375 1.00 68.94 81 GLY A C 1
ATOM 662 O O . GLY A 1 81 ? -23.963 -19.596 -0.242 1.00 68.94 81 GLY A O 1
ATOM 663 N N . ILE A 1 82 ? -25.129 -18.644 1.417 1.00 72.69 82 ILE A N 1
ATOM 664 C CA . ILE A 1 82 ? -25.708 -19.885 1.939 1.00 72.69 82 ILE A CA 1
ATOM 665 C C . ILE A 1 82 ? -27.11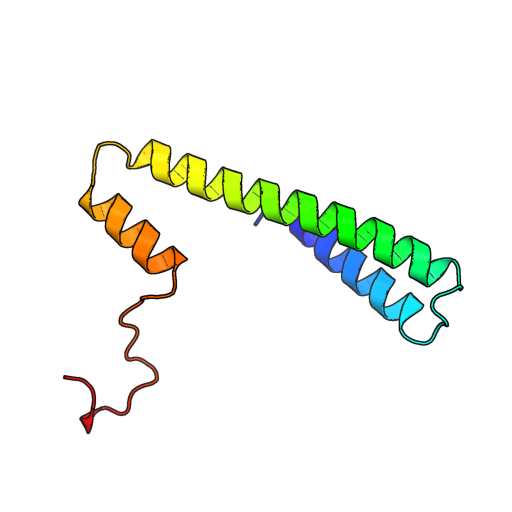0 -20.053 1.336 1.00 72.69 82 ILE A C 1
ATOM 667 O O . ILE A 1 82 ? -27.926 -19.139 1.471 1.00 72.69 82 ILE A O 1
ATOM 671 N N . PRO A 1 83 ? -27.435 -21.192 0.697 1.00 79.00 83 PRO A N 1
ATOM 672 C CA . PRO A 1 83 ? -28.789 -21.446 0.216 1.00 79.00 83 PRO A CA 1
ATOM 673 C C . PRO A 1 83 ? -29.799 -21.370 1.366 1.00 79.00 83 PRO A C 1
ATOM 675 O O . PRO A 1 83 ? -29.538 -21.891 2.449 1.00 79.00 83 PRO A O 1
ATOM 678 N N . LEU A 1 84 ? -30.962 -20.764 1.111 1.00 73.38 84 LEU A N 1
ATOM 679 C CA . LEU A 1 84 ? -32.060 -20.567 2.073 1.00 73.38 84 LEU A CA 1
ATOM 680 C C . LEU A 1 84 ? -32.325 -21.744 3.041 1.00 73.38 84 LEU A C 1
ATOM 682 O O . LEU A 1 84 ? -32.435 -21.474 4.235 1.00 73.38 84 LEU A O 1
ATOM 686 N N . PRO A 1 85 ? -32.368 -23.026 2.615 1.00 81.38 85 PRO A N 1
ATOM 687 C CA . PRO A 1 85 ? -32.620 -24.141 3.538 1.00 81.38 85 PRO A CA 1
ATOM 688 C C . PRO A 1 85 ? -31.531 -24.371 4.601 1.00 81.38 85 PRO A C 1
ATOM 690 O O . PRO A 1 85 ? -31.769 -25.094 5.561 1.00 81.38 85 PRO A O 1
ATOM 693 N N . PHE A 1 86 ? -30.352 -23.764 4.460 1.00 75.62 86 PHE A N 1
ATOM 694 C CA . PHE A 1 86 ? -29.240 -23.886 5.408 1.00 75.62 86 PHE A CA 1
ATOM 695 C C . PHE A 1 86 ? -28.992 -22.597 6.208 1.00 75.62 86 PHE A C 1
ATOM 697 O O . PHE A 1 86 ? -28.019 -22.505 6.956 1.00 75.62 86 PHE A O 1
ATOM 704 N N . GLN A 1 87 ? -29.851 -21.582 6.063 1.00 71.62 87 GLN A N 1
ATOM 705 C CA . GLN A 1 87 ? -29.779 -20.355 6.852 1.00 71.62 87 GLN A CA 1
ATOM 706 C C . GLN A 1 87 ? -30.524 -20.539 8.188 1.00 71.62 87 GLN A C 1
ATOM 708 O O . GLN A 1 87 ? -31.648 -20.077 8.335 1.00 71.62 87 GLN A O 1
ATOM 713 N N . THR A 1 88 ? -29.899 -21.198 9.170 1.00 61.88 88 THR A N 1
ATOM 714 C CA . THR A 1 88 ? -30.387 -21.276 10.570 1.00 61.88 88 THR A CA 1
ATOM 715 C C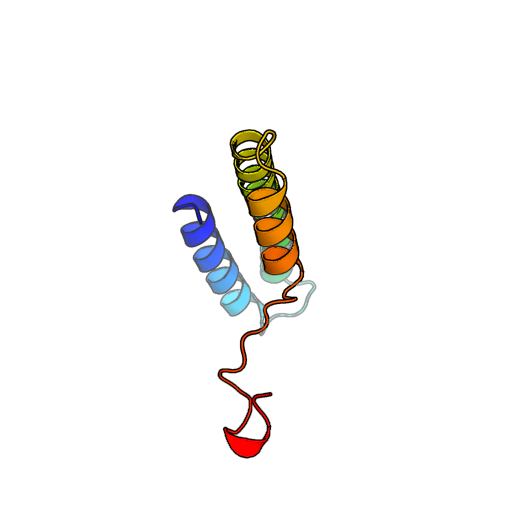 . THR A 1 88 ? -30.013 -20.040 11.365 1.00 61.88 88 THR A C 1
ATOM 717 O O . THR A 1 88 ? -28.793 -19.759 11.439 1.00 61.88 88 THR A O 1
#

Sequence (88 aa):
MTTGLMKSSLTSNKLYRKCVSKPKTHPAHIRYVKYRNIYNKLKQIAKTTYYANQLNTFKNDSKTTWNLLKNMIGKNNDKSGIPLPFQT

Secondary structure (DSSP, 8-state):
--HHHHHHHHHHHHHHHHHTTS-TTSHHHHHHHHHHHHHHHHHHHHHHHHHHHHHHHTTT-HHHHHHHHHHHHT----GGGS-GGG--

pLDDT: mean 88.86, std 9.41, range [61.88, 97.75]

Foldseek 3Di:
DDPVLVVLVVVLVVLCVVPVPDDCPDVSNVVSVVSVVVSVVVVVVVVVVVVVVVCVVCVVPVPVVVVVVCVVVVVDPPCVVPPPVPND

Organism: Ridgeia piscesae (NCBI:txid27915)